Protein AF-A0A1I4BM26-F1 (afdb_monomer_lite)

Foldseek 3Di:
DDDDPVNDFDKDWPVQKWWWKDAPRDIDIFTWIDTPQWIWTDDPNRTWTFAAPQDIPDPRIGIDDMDRADWDQDNGGTGHPDPPDPPPPPDD

Organism: NCBI:txid335020

Structure (mmCIF, N/CA/C/O backbone):
data_AF-A0A1I4BM26-F1
#
_entry.id   AF-A0A1I4BM26-F1
#
loop_
_atom_site.group_PDB
_atom_site.id
_atom_site.type_symbol
_atom_site.label_atom_id
_atom_site.label_alt_id
_atom_site.label_comp_id
_atom_site.label_asym_id
_atom_site.label_entity_id
_atom_site.label_seq_id
_atom_site.pdbx_PDB_ins_code
_atom_site.Cartn_x
_atom_site.Cartn_y
_atom_site.Cartn_z
_atom_site.occupancy
_atom_site.B_iso_or_equiv
_atom_site.auth_seq_id
_atom_site.auth_comp_id
_atom_site.auth_asym_id
_atom_site.auth_atom_id
_atom_site.pdbx_PDB_model_num
ATOM 1 N N . MET A 1 1 ? -11.385 6.180 -29.719 1.00 48.16 1 MET A N 1
ATOM 2 C CA . MET A 1 1 ? -10.712 4.880 -29.504 1.00 48.16 1 MET A CA 1
ATOM 3 C C . MET A 1 1 ? -11.493 4.114 -28.450 1.00 48.16 1 MET A C 1
ATOM 5 O O . MET A 1 1 ? -11.683 4.656 -27.369 1.00 48.16 1 MET A O 1
ATOM 9 N N . ALA A 1 2 ? -12.011 2.929 -28.779 1.00 51.72 2 ALA A N 1
ATOM 10 C CA . ALA A 1 2 ? -12.705 2.073 -27.819 1.00 51.72 2 ALA A CA 1
ATOM 11 C C . ALA A 1 2 ? -11.661 1.355 -26.949 1.00 51.72 2 ALA A C 1
ATOM 13 O O . ALA A 1 2 ? -10.769 0.714 -27.497 1.00 51.72 2 ALA A O 1
ATOM 14 N N . ARG A 1 3 ? -11.740 1.501 -25.621 1.00 52.97 3 ARG A N 1
ATOM 15 C CA . ARG A 1 3 ? -10.966 0.667 -24.690 1.00 52.97 3 ARG A CA 1
ATOM 16 C C . ARG A 1 3 ? -11.704 -0.651 -24.514 1.00 52.97 3 ARG A C 1
ATOM 18 O O . ARG A 1 3 ? -12.914 -0.643 -24.288 1.00 52.97 3 ARG A O 1
ATOM 25 N N . THR A 1 4 ? -10.997 -1.762 -24.649 1.00 60.41 4 THR A N 1
ATOM 26 C CA . THR A 1 4 ? -11.552 -3.090 -24.380 1.00 60.41 4 THR A CA 1
ATOM 27 C C . THR A 1 4 ? -11.608 -3.329 -22.870 1.00 60.41 4 THR A C 1
ATOM 29 O O . THR A 1 4 ? -10.867 -2.707 -22.114 1.00 60.41 4 THR A O 1
ATOM 32 N N . LEU A 1 5 ? -12.483 -4.222 -22.397 1.00 57.16 5 LEU A N 1
ATOM 33 C CA . LEU A 1 5 ? -12.552 -4.584 -20.970 1.00 57.16 5 LEU A CA 1
ATOM 34 C C . LEU A 1 5 ? -11.221 -5.161 -20.447 1.00 57.16 5 LEU A C 1
ATOM 36 O O . LEU A 1 5 ? -10.940 -5.054 -19.260 1.00 57.16 5 LEU A O 1
ATOM 40 N N . ALA A 1 6 ? -10.376 -5.690 -21.340 1.00 58.81 6 ALA A N 1
ATOM 41 C CA . ALA A 1 6 ? -9.013 -6.119 -21.032 1.00 58.81 6 ALA A CA 1
ATOM 42 C C . ALA A 1 6 ? -8.051 -4.950 -20.725 1.00 58.81 6 ALA A C 1
ATOM 44 O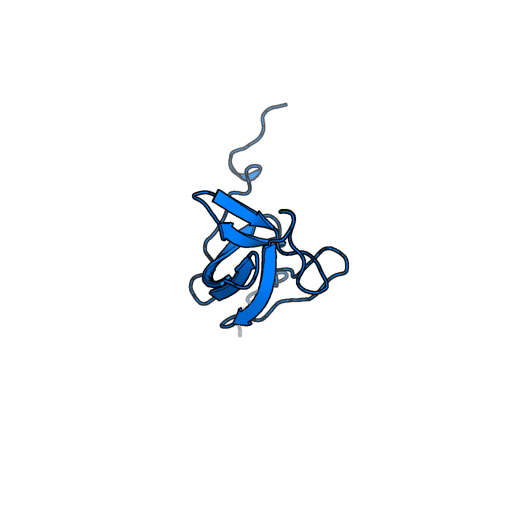 O . ALA A 1 6 ? -7.056 -5.151 -20.037 1.00 58.81 6 ALA A O 1
ATOM 45 N N . ASP A 1 7 ? -8.355 -3.726 -21.175 1.00 58.88 7 ASP A N 1
ATOM 46 C CA . ASP A 1 7 ? -7.559 -2.521 -20.886 1.00 58.88 7 ASP A CA 1
ATOM 47 C C . ASP A 1 7 ? -7.871 -1.914 -19.503 1.00 58.88 7 ASP A C 1
ATOM 49 O O . ASP A 1 7 ? -7.234 -0.940 -19.086 1.00 58.88 7 ASP A O 1
ATOM 53 N N . MET A 1 8 ? -8.879 -2.433 -18.790 1.00 58.34 8 MET A N 1
ATOM 54 C CA . MET A 1 8 ? -9.252 -1.980 -17.450 1.00 58.34 8 MET A CA 1
ATOM 55 C C . MET A 1 8 ? -8.644 -2.887 -16.385 1.00 58.34 8 MET A C 1
ATOM 57 O O . MET A 1 8 ? -9.262 -3.842 -15.928 1.00 58.34 8 MET A O 1
ATOM 61 N N . ASP A 1 9 ? -7.434 -2.543 -15.957 1.00 81.62 9 ASP A N 1
ATOM 62 C CA . ASP A 1 9 ? -6.785 -3.204 -14.830 1.00 81.62 9 ASP A CA 1
ATOM 63 C C . ASP A 1 9 ? -7.455 -2.765 -13.515 1.00 81.62 9 ASP A C 1
ATOM 65 O O . ASP A 1 9 ? -7.317 -1.608 -13.085 1.00 81.62 9 ASP A O 1
ATOM 69 N N . LEU A 1 10 ? -8.268 -3.656 -12.943 1.00 89.19 10 LEU A N 1
ATOM 70 C CA . LEU A 1 10 ? -8.953 -3.475 -11.662 1.00 89.19 10 LEU A CA 1
ATOM 71 C C . LEU A 1 10 ? -8.033 -3.866 -10.502 1.00 89.19 10 LEU A C 1
ATOM 73 O O . LEU A 1 10 ? -6.991 -4.480 -10.690 1.00 89.19 10 LEU A O 1
ATOM 77 N N . PHE A 1 11 ? -8.421 -3.504 -9.282 1.00 93.62 11 PHE A N 1
ATOM 78 C CA . PHE A 1 11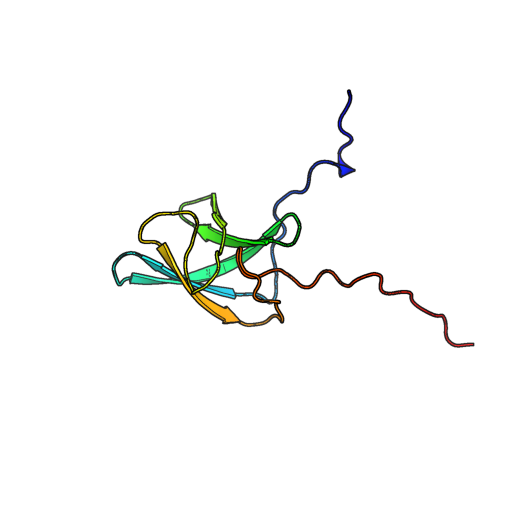 ? -7.719 -3.989 -8.098 1.00 93.62 11 PHE A CA 1
ATOM 79 C C . PHE A 1 11 ? -8.028 -5.469 -7.880 1.00 93.62 11 PHE A C 1
ATOM 81 O O . PHE A 1 11 ? -9.197 -5.856 -7.840 1.00 93.62 11 PHE A O 1
ATOM 88 N N . SER A 1 12 ? -6.984 -6.272 -7.707 1.00 93.88 12 SER A N 1
ATOM 89 C CA . SER A 1 12 ? -7.077 -7.680 -7.339 1.00 93.88 12 SER A CA 1
ATOM 90 C C . SER A 1 12 ? -6.614 -7.860 -5.895 1.00 93.88 12 SER A C 1
ATOM 92 O O . SER A 1 12 ? -5.638 -7.240 -5.470 1.00 93.88 12 SER A O 1
ATOM 94 N N . ILE A 1 13 ? -7.342 -8.651 -5.106 1.00 95.81 13 ILE A N 1
ATOM 95 C CA . ILE A 1 13 ? -6.897 -8.985 -3.752 1.00 95.81 13 ILE A CA 1
ATOM 96 C C . ILE A 1 13 ? -5.740 -9.979 -3.838 1.00 95.81 13 ILE A C 1
ATOM 98 O O . ILE A 1 13 ? -5.783 -10.952 -4.592 1.00 95.81 13 ILE A O 1
ATOM 102 N N . VAL A 1 14 ? -4.696 -9.742 -3.051 1.00 95.25 14 VAL A N 1
ATOM 103 C CA . VAL A 1 14 ? -3.608 -10.698 -2.880 1.00 95.25 14 VAL A CA 1
ATOM 104 C C . VAL A 1 14 ? -3.959 -11.572 -1.681 1.00 95.25 14 VAL A C 1
ATOM 106 O O . VAL A 1 14 ? -3.640 -11.225 -0.551 1.00 95.25 14 VAL A O 1
ATOM 109 N N . GLU A 1 15 ? -4.644 -12.690 -1.924 1.00 91.69 15 GLU A N 1
ATOM 110 C CA . GLU A 1 15 ? -5.269 -13.539 -0.887 1.00 91.69 15 GLU A CA 1
ATOM 111 C C . GLU A 1 15 ? -4.332 -13.899 0.281 1.00 91.69 15 GLU A C 1
ATOM 113 O O . GLU A 1 15 ? -4.685 -13.755 1.452 1.00 91.69 15 GLU A O 1
ATOM 118 N N . ALA A 1 16 ? -3.101 -14.316 -0.032 1.00 91.75 16 ALA A N 1
ATOM 119 C CA . ALA A 1 16 ? -2.091 -14.661 0.971 1.00 91.75 16 ALA A CA 1
ATOM 120 C C . ALA A 1 16 ? -1.370 -13.435 1.565 1.00 91.75 16 ALA A C 1
ATOM 122 O O . ALA A 1 16 ? -0.703 -13.548 2.589 1.00 91.75 16 ALA A O 1
ATOM 123 N N . GLY A 1 17 ? -1.483 -12.273 0.921 1.00 95.38 17 GLY A N 1
ATOM 124 C CA . GLY A 1 17 ? -0.755 -11.059 1.260 1.00 95.38 17 GLY A CA 1
ATOM 125 C C . GLY A 1 17 ? -1.472 -10.212 2.307 1.00 95.38 17 GLY A C 1
ATOM 126 O O . GLY A 1 17 ? -2.657 -9.892 2.182 1.00 95.38 17 GLY A O 1
ATOM 127 N N . LYS A 1 18 ? -0.734 -9.770 3.324 1.00 97.75 18 LYS A N 1
ATOM 128 C CA . LYS A 1 18 ? -1.186 -8.748 4.279 1.00 97.75 18 LYS A CA 1
ATOM 129 C C . LYS A 1 18 ? -0.145 -7.646 4.390 1.00 97.75 18 LYS A C 1
ATOM 131 O O . LYS A 1 18 ? 1.037 -7.861 4.136 1.00 97.75 18 LYS A O 1
ATOM 136 N N . VAL A 1 19 ? -0.594 -6.456 4.772 1.00 98.19 19 VAL A N 1
ATOM 137 C CA . VAL A 1 19 ? 0.283 -5.307 5.002 1.00 98.19 19 VAL A CA 1
ATOM 138 C C . VAL A 1 19 ? -0.085 -4.617 6.303 1.00 98.19 19 VAL A C 1
ATOM 140 O O . VAL A 1 19 ? -1.263 -4.440 6.619 1.00 98.19 19 VAL A O 1
ATOM 143 N N . ILE A 1 20 ? 0.929 -4.221 7.066 1.00 98.38 20 ILE A N 1
ATOM 144 C CA . ILE A 1 20 ? 0.757 -3.358 8.232 1.00 98.38 20 ILE A CA 1
ATOM 145 C C . ILE A 1 20 ? 0.917 -1.916 7.774 1.00 98.38 20 ILE A C 1
ATOM 147 O O . ILE A 1 20 ? 1.964 -1.543 7.242 1.00 98.38 20 ILE A O 1
ATOM 151 N N . ILE A 1 21 ? -0.107 -1.102 8.014 1.00 98.19 21 ILE A N 1
ATOM 152 C CA . ILE A 1 21 ? -0.049 0.346 7.821 1.00 98.19 21 ILE A CA 1
ATOM 153 C C . ILE A 1 21 ? -0.056 1.071 9.163 1.00 98.19 21 ILE A C 1
ATOM 155 O O . ILE A 1 21 ? -0.708 0.631 10.114 1.00 98.19 21 ILE A O 1
ATOM 159 N N . SER A 1 22 ? 0.625 2.211 9.224 1.00 98.19 22 SER A N 1
ATOM 160 C CA . SER A 1 22 ? 0.627 3.106 10.375 1.00 98.19 22 SER A CA 1
ATOM 161 C C . SER A 1 22 ? 0.098 4.492 9.989 1.00 98.19 22 SER A C 1
ATOM 163 O O . SER A 1 22 ? 0.435 5.041 8.942 1.00 98.19 22 SER A O 1
ATOM 165 N N . GLU A 1 23 ? -0.785 5.060 10.813 1.00 97.38 23 GLU A N 1
ATOM 166 C CA . GLU A 1 23 ? -1.329 6.415 10.654 1.00 97.38 23 GLU A CA 1
ATOM 167 C C . GLU A 1 23 ? -1.267 7.110 12.016 1.00 97.38 23 GLU A C 1
ATOM 169 O O . GLU A 1 23 ? -1.983 6.740 12.943 1.00 97.38 23 GLU A O 1
ATOM 174 N N . ARG A 1 24 ? -0.383 8.108 12.157 1.00 94.69 24 ARG A N 1
ATOM 175 C CA . ARG A 1 24 ? -0.226 8.903 13.398 1.00 94.69 24 ARG A CA 1
ATOM 176 C C . ARG A 1 24 ? -0.029 8.050 14.668 1.00 94.69 24 ARG A C 1
ATOM 178 O O . ARG A 1 24 ? -0.588 8.356 15.715 1.00 94.69 24 ARG A O 1
ATOM 185 N N . GLY A 1 25 ? 0.769 6.986 14.570 1.00 95.38 25 GLY A N 1
ATOM 186 C CA . GLY A 1 25 ? 1.071 6.086 15.691 1.00 95.38 25 GLY A CA 1
ATOM 187 C C . GLY A 1 25 ? 0.053 4.963 15.913 1.00 95.38 25 GLY A C 1
ATOM 188 O O . GLY A 1 25 ? 0.252 4.143 16.803 1.00 95.38 25 GLY A O 1
ATOM 189 N N . ILE A 1 26 ? -1.007 4.889 15.103 1.00 96.88 26 ILE A N 1
ATOM 190 C CA . ILE A 1 26 ? -1.965 3.778 15.109 1.00 96.88 26 ILE A CA 1
ATOM 191 C C . ILE A 1 26 ? -1.572 2.784 14.022 1.00 96.88 26 ILE A C 1
ATOM 193 O O . ILE A 1 26 ? -1.489 3.163 12.854 1.00 96.88 26 ILE A O 1
ATOM 197 N N . TYR A 1 27 ? -1.392 1.519 14.395 1.00 97.88 27 TYR A N 1
ATOM 198 C CA . TYR A 1 27 ? -1.017 0.435 13.489 1.00 97.88 27 TYR A CA 1
ATOM 199 C C . TYR A 1 27 ? -2.220 -0.455 13.199 1.00 97.88 27 TYR A C 1
ATOM 201 O O . TYR A 1 27 ? -3.011 -0.758 14.094 1.00 97.88 27 TYR A O 1
ATOM 209 N N . ARG A 1 28 ? -2.372 -0.869 11.941 1.00 97.56 28 ARG A N 1
ATOM 210 C CA . ARG A 1 28 ? -3.435 -1.776 11.500 1.00 97.56 28 ARG A CA 1
ATOM 211 C C . ARG A 1 28 ? -2.887 -2.758 10.482 1.00 97.56 28 ARG A C 1
ATOM 213 O O . ARG A 1 28 ? -2.248 -2.346 9.517 1.00 97.56 28 ARG A O 1
ATOM 220 N N . GLN A 1 29 ? -3.211 -4.030 10.669 1.00 98.19 29 GLN A N 1
ATOM 221 C CA . GLN A 1 29 ? -3.082 -5.031 9.621 1.00 98.19 29 GLN A CA 1
ATOM 222 C C . GLN A 1 29 ? -4.277 -4.908 8.677 1.00 98.19 29 GLN A C 1
ATOM 224 O O . GLN A 1 29 ? -5.426 -4.893 9.123 1.00 98.19 29 GLN A O 1
ATOM 229 N N . VAL A 1 30 ? -4.007 -4.808 7.380 1.00 98.06 30 VAL A N 1
ATOM 230 C CA . VAL A 1 30 ? -5.027 -4.672 6.341 1.00 98.06 30 VAL A CA 1
ATOM 231 C C . VAL A 1 30 ? -4.727 -5.588 5.158 1.00 98.06 30 VAL A C 1
ATOM 233 O O . VAL A 1 30 ? -3.635 -6.146 5.020 1.00 98.06 30 VAL A O 1
ATOM 236 N N . GLU A 1 31 ? -5.737 -5.776 4.317 1.00 98.12 31 GLU A N 1
ATOM 237 C CA . GLU A 1 31 ? -5.616 -6.525 3.072 1.00 98.12 31 GLU A CA 1
ATOM 238 C C . GLU A 1 31 ? -4.698 -5.821 2.072 1.00 98.12 31 GLU A C 1
ATOM 240 O O . GLU A 1 31 ? -4.684 -4.587 1.965 1.00 98.12 31 GLU A O 1
ATOM 245 N N . LEU A 1 32 ? -3.947 -6.643 1.341 1.00 97.81 32 LEU A N 1
ATOM 246 C CA . LEU A 1 32 ? -3.061 -6.225 0.272 1.00 97.81 32 LEU A CA 1
ATOM 247 C C . LEU A 1 32 ? -3.747 -6.432 -1.080 1.00 97.81 32 LEU A C 1
ATOM 249 O O . LEU A 1 32 ? -4.383 -7.456 -1.321 1.00 97.81 32 LEU A O 1
ATOM 253 N N . TYR A 1 33 ? -3.576 -5.462 -1.966 1.00 97.38 33 TYR A N 1
ATOM 254 C CA . TYR A 1 33 ? -4.139 -5.450 -3.305 1.00 97.38 33 TYR A CA 1
ATOM 255 C C . TYR A 1 33 ? -3.053 -5.172 -4.337 1.00 97.38 33 TYR A C 1
ATOM 257 O O . TYR A 1 33 ? -2.066 -4.489 -4.054 1.00 97.38 33 TYR A O 1
ATOM 265 N N . GLU A 1 34 ? -3.257 -5.659 -5.550 1.00 94.75 34 GLU A N 1
ATOM 266 C CA . GLU A 1 34 ? -2.403 -5.405 -6.700 1.00 94.75 34 GLU A CA 1
ATOM 267 C C . GLU A 1 34 ? -3.195 -4.694 -7.797 1.00 94.75 34 GLU A C 1
ATOM 269 O O . GLU A 1 34 ? -4.397 -4.906 -7.974 1.00 94.75 34 GLU A O 1
ATOM 274 N N . ARG A 1 35 ? -2.508 -3.785 -8.493 1.00 93.69 35 ARG A N 1
ATOM 275 C CA . ARG A 1 35 ? -2.980 -3.197 -9.744 1.00 93.69 35 ARG A CA 1
ATOM 276 C C . ARG A 1 35 ? -1.796 -2.733 -10.578 1.00 93.69 35 ARG A C 1
ATOM 278 O O . ARG A 1 35 ? -0.983 -1.918 -10.125 1.00 93.69 35 ARG A O 1
ATOM 285 N N . SER A 1 36 ? -1.714 -3.188 -11.821 1.00 90.62 36 SER A N 1
ATOM 286 C CA . SER A 1 36 ? -0.665 -2.821 -12.783 1.00 90.62 36 SER A CA 1
ATOM 287 C C . SER A 1 36 ? 0.752 -3.055 -12.248 1.00 90.62 36 SER A C 1
ATOM 289 O O . SER A 1 36 ? 1.670 -2.257 -12.451 1.00 90.62 36 SER A O 1
ATOM 291 N N . GLY A 1 37 ? 0.923 -4.149 -11.516 1.00 91.38 37 GLY A N 1
ATOM 292 C CA . GLY A 1 37 ? 2.122 -4.571 -10.801 1.00 91.38 37 GLY A CA 1
ATOM 293 C C . GLY A 1 37 ? 2.393 -3.811 -9.504 1.00 91.38 37 GLY A C 1
ATOM 294 O O . GLY A 1 37 ? 3.258 -4.230 -8.746 1.00 91.38 37 GLY A O 1
ATOM 295 N N . ALA A 1 38 ? 1.718 -2.692 -9.225 1.00 95.38 38 ALA A N 1
ATOM 296 C CA . ALA A 1 38 ? 1.902 -1.947 -7.981 1.00 95.38 38 ALA A CA 1
ATOM 297 C C . ALA A 1 38 ? 1.074 -2.544 -6.843 1.00 95.38 38 ALA A C 1
ATOM 299 O O . ALA A 1 38 ? -0.050 -2.992 -7.060 1.00 95.38 38 ALA A O 1
ATOM 300 N N . LEU A 1 39 ? 1.627 -2.492 -5.631 1.00 97.31 39 LEU A N 1
ATOM 301 C CA . LEU A 1 39 ? 0.938 -2.927 -4.425 1.00 97.31 39 LEU A CA 1
ATOM 302 C C . LEU A 1 39 ? 0.221 -1.775 -3.715 1.00 97.31 39 LEU A C 1
ATOM 304 O O . LEU A 1 39 ? 0.685 -0.630 -3.671 1.00 97.31 39 LEU A O 1
ATOM 308 N N . PHE A 1 40 ? -0.931 -2.108 -3.148 1.00 98.12 40 PHE A N 1
ATOM 309 C CA . PHE A 1 40 ? -1.843 -1.201 -2.472 1.00 98.12 40 PHE A CA 1
ATOM 310 C C . PHE A 1 40 ? -2.357 -1.835 -1.180 1.00 98.12 40 PHE A C 1
ATOM 312 O O . PHE A 1 40 ?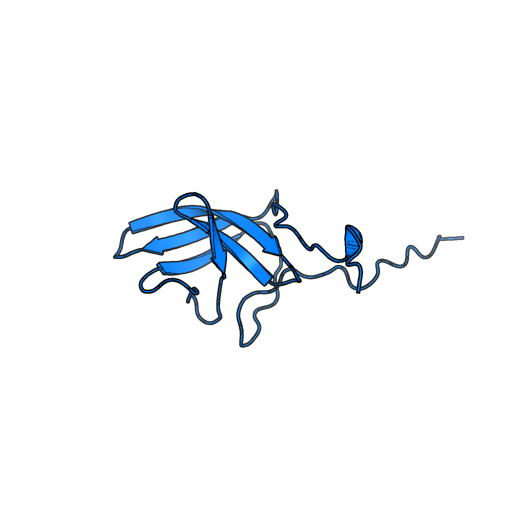 -2.493 -3.048 -1.085 1.00 98.12 40 PHE A O 1
ATOM 319 N N . ALA A 1 41 ? -2.689 -1.007 -0.197 1.00 98.25 41 ALA A N 1
ATOM 320 C CA . ALA A 1 41 ? -3.345 -1.422 1.038 1.00 98.25 41 ALA A CA 1
ATOM 321 C C . ALA A 1 41 ? -4.803 -0.950 1.056 1.00 98.25 41 ALA A C 1
ATOM 323 O O . ALA A 1 41 ? -5.096 0.154 0.583 1.00 98.25 41 ALA A O 1
ATOM 324 N N . ALA A 1 42 ? -5.708 -1.730 1.652 1.00 98.06 42 ALA A N 1
ATOM 325 C CA . ALA A 1 42 ? -7.055 -1.244 1.953 1.00 98.06 42 ALA A CA 1
ATOM 326 C C . ALA A 1 42 ? -7.004 -0.079 2.957 1.00 98.06 42 ALA A C 1
ATOM 328 O O . ALA A 1 42 ? -6.380 -0.174 4.017 1.00 98.06 42 ALA A O 1
ATOM 329 N N . PHE A 1 43 ? -7.678 1.030 2.647 1.00 97.38 43 PHE A N 1
ATOM 330 C CA . PHE A 1 43 ? -7.674 2.225 3.489 1.00 97.38 43 PHE A CA 1
ATOM 331 C C . PHE A 1 43 ? -8.950 3.059 3.327 1.00 97.38 43 PHE A C 1
ATOM 333 O O . PHE A 1 43 ? -9.260 3.517 2.232 1.00 97.38 43 PHE A O 1
ATOM 340 N N . LYS A 1 44 ? -9.674 3.293 4.436 1.00 94.38 44 LYS A N 1
ATOM 341 C CA . LYS A 1 44 ? -10.878 4.157 4.525 1.00 94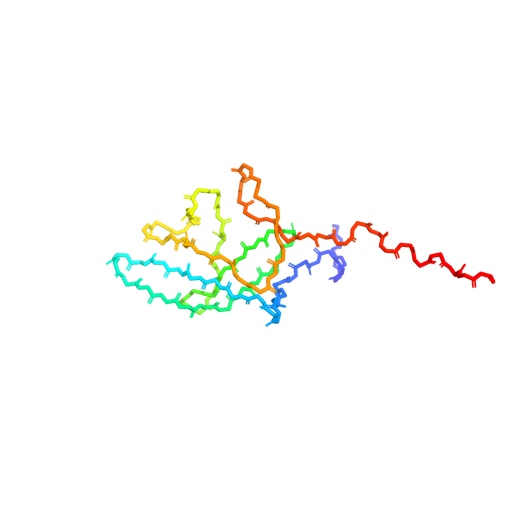.38 44 LYS A CA 1
ATOM 342 C C . LYS A 1 44 ? -11.904 3.935 3.392 1.00 94.38 44 LYS A C 1
ATOM 344 O O . LYS A 1 44 ? -12.445 4.892 2.851 1.00 94.38 44 LYS A O 1
ATOM 349 N N . GLY A 1 45 ? -12.166 2.675 3.037 1.00 94.38 45 GLY A N 1
ATOM 350 C CA . GLY A 1 45 ? -13.124 2.310 1.982 1.00 94.38 45 GLY A CA 1
ATOM 351 C C . GLY A 1 45 ? -12.576 2.373 0.551 1.00 94.38 45 GLY A C 1
ATOM 352 O O . GLY A 1 45 ? -13.336 2.198 -0.394 1.00 94.38 45 GLY A O 1
ATOM 353 N N . GLY A 1 46 ? -11.274 2.610 0.379 1.00 96.38 46 GLY A N 1
ATOM 354 C CA . GLY A 1 46 ? -10.580 2.544 -0.904 1.00 96.38 46 GLY A CA 1
ATOM 355 C C . GLY A 1 46 ? -9.200 1.905 -0.767 1.00 96.38 46 GLY A C 1
ATOM 356 O O . GLY A 1 46 ? -8.977 1.056 0.098 1.00 96.38 46 GLY A O 1
ATOM 357 N N . PHE A 1 47 ? -8.263 2.342 -1.609 1.00 97.50 47 PHE A N 1
ATOM 358 C CA . PHE A 1 47 ? -6.919 1.774 -1.704 1.00 97.50 47 PHE A CA 1
ATOM 359 C C . PHE A 1 47 ? -5.860 2.872 -1.623 1.00 97.50 47 PHE A C 1
ATOM 361 O O . PHE A 1 47 ? -5.979 3.907 -2.283 1.00 97.50 47 PHE A O 1
ATOM 368 N N . VAL A 1 48 ? -4.799 2.640 -0.854 1.00 97.75 48 VAL A N 1
ATOM 369 C CA . VAL A 1 48 ? -3.619 3.510 -0.815 1.00 97.75 48 VAL A CA 1
ATOM 370 C C . VAL A 1 48 ? -2.434 2.795 -1.450 1.00 97.75 48 VAL A C 1
ATOM 372 O O . VAL A 1 48 ? -2.163 1.642 -1.129 1.00 97.75 48 VAL A O 1
ATOM 375 N N . ARG A 1 49 ? -1.722 3.463 -2.364 1.00 97.88 49 ARG A N 1
ATOM 376 C CA . ARG A 1 49 ? -0.545 2.874 -3.009 1.00 97.88 49 ARG A CA 1
ATOM 377 C C . ARG A 1 49 ? 0.625 2.851 -2.037 1.00 97.88 49 ARG A C 1
ATOM 379 O O . ARG A 1 49 ? 0.930 3.874 -1.418 1.00 97.88 49 ARG A O 1
ATOM 386 N N . LEU A 1 50 ? 1.307 1.714 -1.976 1.00 98.25 50 LEU A N 1
ATOM 387 C CA . LEU A 1 50 ? 2.559 1.566 -1.249 1.00 98.25 50 LEU A CA 1
ATOM 388 C C . LEU A 1 50 ? 3.698 2.143 -2.100 1.00 98.25 50 LEU A C 1
ATOM 390 O O . LEU A 1 50 ? 3.828 1.835 -3.286 1.00 98.25 50 LEU A O 1
ATOM 394 N N . LEU A 1 51 ? 4.495 3.025 -1.507 1.00 97.88 51 LEU A N 1
ATOM 395 C CA . LEU A 1 51 ? 5.666 3.657 -2.115 1.00 97.88 51 LEU A CA 1
ATOM 396 C C . LEU A 1 51 ? 6.940 3.152 -1.434 1.00 97.88 51 LEU A C 1
ATOM 398 O O . LEU A 1 51 ? 6.883 2.467 -0.418 1.00 97.88 51 LEU A O 1
ATOM 402 N N . ALA A 1 52 ? 8.102 3.475 -1.994 1.00 96.19 52 ALA A N 1
ATOM 403 C CA . ALA A 1 52 ? 9.372 3.019 -1.441 1.00 96.19 52 ALA A CA 1
ATOM 404 C C . ALA A 1 52 ? 9.594 3.551 -0.015 1.00 96.19 52 ALA A C 1
ATOM 406 O O . ALA A 1 52 ? 9.053 4.601 0.357 1.00 96.19 52 ALA A O 1
ATOM 407 N N . ARG A 1 53 ? 10.448 2.866 0.758 1.00 93.75 53 ARG A N 1
ATOM 408 C CA . ARG A 1 53 ? 10.885 3.310 2.097 1.00 93.75 53 ARG A CA 1
ATOM 409 C C . ARG A 1 53 ? 9.733 3.457 3.100 1.00 93.75 53 ARG A C 1
ATOM 411 O O . ARG A 1 53 ? 9.713 4.406 3.886 1.00 93.75 53 ARG A O 1
ATOM 418 N N . GLY A 1 54 ? 8.747 2.564 3.036 1.00 95.81 54 GLY A N 1
ATOM 419 C CA . GLY A 1 54 ? 7.611 2.570 3.962 1.00 95.81 54 GLY A CA 1
ATOM 420 C C . GLY A 1 54 ? 6.626 3.728 3.764 1.00 95.81 54 GLY A C 1
ATOM 421 O O . GLY A 1 54 ? 5.782 3.975 4.621 1.00 95.81 54 GLY A O 1
ATOM 422 N N . LEU A 1 55 ? 6.718 4.493 2.671 1.00 97.31 55 LEU A N 1
ATOM 423 C CA . LEU A 1 55 ? 5.808 5.612 2.402 1.00 97.31 55 LEU A CA 1
ATOM 424 C C . LEU A 1 55 ? 4.553 5.162 1.653 1.00 97.31 55 LEU A C 1
ATOM 426 O O . LEU A 1 55 ? 4.494 4.079 1.080 1.00 97.31 55 LEU A O 1
ATOM 430 N N . SER A 1 56 ? 3.548 6.029 1.602 1.00 97.69 56 SER A N 1
ATOM 431 C CA . SER A 1 56 ? 2.353 5.812 0.792 1.00 97.69 56 SER A CA 1
ATOM 432 C C . SER A 1 56 ? 1.936 7.094 0.072 1.00 97.69 56 SER A C 1
ATOM 434 O O . SER A 1 56 ? 2.475 8.172 0.333 1.00 97.69 56 SER A O 1
ATOM 436 N N . THR A 1 57 ? 0.970 7.002 -0.841 1.00 97.38 57 THR A N 1
ATOM 437 C CA . THR A 1 57 ? 0.423 8.185 -1.529 1.00 97.38 57 THR A CA 1
ATOM 438 C C . THR A 1 57 ? -0.445 9.075 -0.639 1.00 97.38 57 THR A C 1
ATOM 440 O O . THR A 1 57 ? -0.829 10.159 -1.071 1.00 97.38 57 THR A O 1
ATOM 443 N N . VAL A 1 58 ? -0.778 8.643 0.582 1.00 97.38 58 VAL A N 1
ATOM 444 C CA . VAL A 1 58 ? -1.547 9.444 1.542 1.00 97.38 58 VAL A CA 1
ATOM 445 C C . VAL A 1 58 ? -0.600 10.005 2.609 1.00 97.38 58 VAL A C 1
ATOM 447 O O . VAL A 1 58 ? 0.131 9.242 3.245 1.00 97.38 58 VAL A O 1
ATOM 450 N N . PRO A 1 59 ? -0.616 11.329 2.859 1.00 94.88 59 PRO A N 1
ATOM 451 C CA . PRO A 1 59 ? 0.194 11.930 3.911 1.00 94.88 59 PRO A CA 1
ATOM 452 C C . PRO A 1 59 ? -0.033 11.267 5.271 1.00 94.88 59 PRO A C 1
ATOM 454 O O . PRO A 1 59 ? -1.167 10.984 5.654 1.00 94.88 59 PRO A O 1
ATOM 457 N N . TYR A 1 60 ? 1.052 11.071 6.023 1.00 94.50 60 TYR A N 1
ATOM 458 C CA . TYR A 1 60 ? 1.060 10.464 7.363 1.00 94.50 60 TYR A CA 1
ATOM 459 C C . TYR A 1 60 ? 0.624 8.996 7.441 1.00 94.50 60 TYR A C 1
ATOM 461 O O . TYR A 1 60 ? 0.615 8.452 8.545 1.00 94.50 60 TYR A O 1
ATOM 469 N N . VAL A 1 61 ? 0.305 8.363 6.310 1.00 97.88 61 VAL A N 1
ATOM 470 C CA . VAL A 1 61 ? 0.090 6.919 6.218 1.00 97.88 61 VAL A CA 1
ATOM 471 C C . VAL A 1 61 ? 1.371 6.282 5.699 1.00 97.88 61 VAL A C 1
ATOM 473 O O . VAL A 1 61 ? 1.856 6.625 4.617 1.00 97.88 61 VAL A O 1
ATOM 476 N N . LYS A 1 62 ? 1.921 5.364 6.482 1.00 98.00 62 LYS A N 1
ATOM 477 C CA . LYS A 1 62 ? 3.106 4.573 6.151 1.00 98.00 62 LYS A CA 1
ATOM 478 C C . LYS A 1 62 ? 2.745 3.097 6.111 1.00 98.00 62 LYS A C 1
ATOM 480 O O . LYS A 1 62 ? 1.708 2.705 6.643 1.00 98.00 62 LYS A O 1
ATOM 485 N N . TRP A 1 63 ? 3.588 2.293 5.485 1.00 97.62 63 TRP A N 1
ATOM 486 C CA . TRP A 1 63 ? 3.550 0.843 5.625 1.00 97.62 63 TRP A CA 1
ATOM 487 C C . TRP A 1 63 ? 4.842 0.365 6.272 1.00 97.62 63 TRP A C 1
ATOM 489 O O . TRP A 1 63 ? 5.903 0.944 6.051 1.00 97.62 63 TRP A O 1
ATOM 499 N N . GLU A 1 64 ? 4.722 -0.668 7.094 1.00 97.19 64 GLU A N 1
ATOM 500 C CA . GLU A 1 64 ? 5.820 -1.161 7.930 1.00 97.19 64 GLU A CA 1
ATOM 501 C C . GLU A 1 64 ? 6.331 -2.513 7.435 1.00 97.19 64 GLU A C 1
ATOM 503 O O . GLU A 1 64 ? 7.533 -2.748 7.379 1.00 97.19 64 GLU A O 1
ATOM 508 N N . ALA A 1 65 ? 5.409 -3.398 7.050 1.00 96.94 65 ALA A N 1
ATOM 509 C CA . ALA A 1 65 ? 5.730 -4.743 6.602 1.00 96.94 65 ALA A CA 1
ATOM 510 C C . ALA A 1 65 ? 4.673 -5.253 5.622 1.00 96.94 65 ALA A C 1
ATOM 512 O O . ALA A 1 65 ? 3.482 -4.975 5.789 1.00 96.94 65 ALA A O 1
ATOM 513 N N . ILE A 1 66 ? 5.126 -6.014 4.625 1.00 97.44 66 ILE A N 1
ATOM 514 C CA . ILE A 1 66 ? 4.294 -6.841 3.750 1.00 97.44 66 ILE A CA 1
ATOM 515 C C . ILE A 1 66 ? 4.660 -8.291 4.043 1.00 97.44 66 ILE A C 1
ATOM 517 O O . ILE A 1 66 ? 5.835 -8.652 4.009 1.00 97.44 66 ILE A O 1
ATOM 521 N N . GLU A 1 67 ? 3.657 -9.115 4.315 1.00 96.38 67 GLU A N 1
ATOM 522 C CA . GLU A 1 67 ? 3.838 -10.517 4.679 1.00 96.38 67 GLU A CA 1
ATOM 523 C C . GLU A 1 67 ? 2.975 -11.434 3.813 1.00 96.38 67 GLU A C 1
ATOM 525 O O . GLU A 1 67 ? 1.969 -11.015 3.237 1.00 96.38 67 GLU A O 1
ATOM 530 N N . GLY A 1 68 ? 3.386 -12.702 3.729 1.00 94.38 68 GLY A N 1
ATOM 531 C CA . GLY A 1 68 ? 2.651 -13.764 3.037 1.00 94.38 68 GLY A CA 1
ATOM 532 C C . GLY A 1 68 ? 2.867 -13.832 1.523 1.00 94.38 68 GLY A C 1
ATOM 533 O O . GLY A 1 68 ? 2.382 -14.762 0.882 1.00 94.38 68 GLY A O 1
ATOM 534 N N . ILE A 1 69 ? 3.637 -12.903 0.948 1.00 93.38 69 ILE A N 1
ATOM 535 C CA . ILE A 1 69 ? 4.041 -12.923 -0.462 1.00 93.38 69 ILE A CA 1
ATOM 536 C C . ILE A 1 69 ? 5.488 -12.463 -0.647 1.00 93.38 69 ILE A C 1
ATOM 538 O O . ILE A 1 69 ? 6.018 -11.693 0.152 1.00 93.38 69 ILE A O 1
ATOM 542 N N . ALA A 1 70 ? 6.105 -12.888 -1.748 1.00 93.25 70 ALA A N 1
ATOM 543 C CA . ALA A 1 70 ? 7.301 -12.235 -2.264 1.00 93.25 70 ALA A CA 1
ATOM 544 C C . ALA A 1 70 ? 6.913 -10.948 -3.009 1.00 93.25 70 ALA A C 1
ATOM 546 O O . ALA A 1 70 ? 5.864 -10.893 -3.651 1.00 93.25 70 ALA A O 1
ATOM 547 N N . TYR A 1 71 ? 7.765 -9.927 -2.950 1.00 93.75 71 TYR A N 1
ATOM 548 C CA . TYR A 1 71 ? 7.625 -8.695 -3.724 1.00 93.75 71 TYR A CA 1
ATOM 549 C C . TYR A 1 71 ? 8.999 -8.107 -4.039 1.00 93.75 71 TYR A C 1
ATOM 551 O O . TYR A 1 71 ? 9.972 -8.367 -3.332 1.00 93.75 71 TYR A O 1
ATOM 559 N N . ASN A 1 72 ? 9.067 -7.295 -5.092 1.00 94.44 72 ASN A N 1
ATOM 560 C CA . ASN A 1 72 ? 10.277 -6.563 -5.453 1.00 94.44 72 ASN A CA 1
ATOM 561 C C . ASN A 1 72 ? 10.151 -5.122 -4.968 1.00 94.44 72 ASN A C 1
ATOM 563 O O . ASN A 1 72 ? 9.188 -4.440 -5.317 1.00 94.44 72 ASN A O 1
ATOM 567 N N . GLU A 1 73 ? 11.101 -4.642 -4.168 1.00 91.25 73 GLU A N 1
ATOM 568 C CA . GLU A 1 73 ? 11.121 -3.234 -3.776 1.00 91.25 73 GLU A CA 1
ATOM 569 C C . GLU A 1 73 ? 11.799 -2.394 -4.865 1.00 91.25 73 GLU A C 1
ATOM 571 O O . GLU A 1 73 ? 13.006 -2.478 -5.085 1.00 91.25 73 GLU A O 1
ATOM 576 N N . GLU A 1 74 ? 11.008 -1.581 -5.565 1.00 93.06 74 GLU A N 1
ATOM 577 C CA . GLU A 1 74 ? 11.498 -0.652 -6.581 1.00 9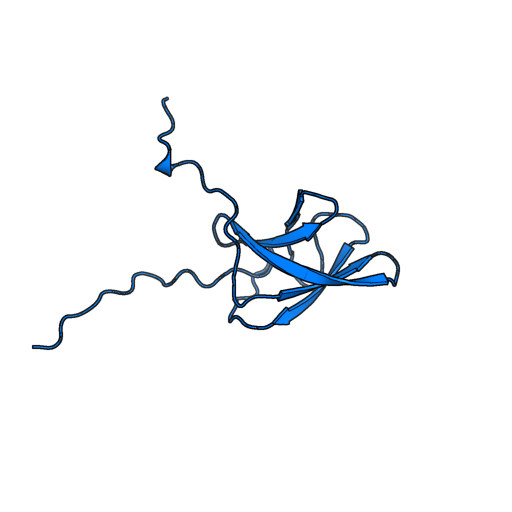3.06 74 GLU A CA 1
ATOM 578 C C . GLU A 1 74 ? 11.504 0.792 -6.065 1.00 93.06 74 GLU A C 1
ATOM 580 O O . GLU A 1 74 ? 10.876 1.130 -5.059 1.00 93.06 74 GLU A O 1
ATOM 585 N N . TYR A 1 75 ? 12.156 1.695 -6.807 1.00 92.00 75 TYR A N 1
ATOM 586 C CA . TYR A 1 75 ? 12.267 3.111 -6.429 1.00 92.00 75 TYR A CA 1
ATOM 587 C C . TYR A 1 75 ? 10.904 3.797 -6.201 1.00 92.00 75 TYR A C 1
ATOM 589 O O . TYR A 1 75 ? 10.819 4.767 -5.448 1.00 92.00 75 TYR A O 1
ATOM 597 N N . ASN A 1 76 ? 9.842 3.315 -6.860 1.00 92.81 76 ASN A N 1
ATOM 598 C CA . ASN A 1 76 ? 8.491 3.875 -6.792 1.00 92.81 76 ASN A CA 1
ATOM 599 C C . ASN A 1 76 ? 7.524 3.060 -5.912 1.00 92.81 76 ASN A C 1
ATOM 601 O O . ASN A 1 76 ? 6.315 3.326 -5.940 1.00 92.81 76 ASN A O 1
ATOM 605 N N . GLY A 1 77 ? 8.043 2.092 -5.156 1.00 95.94 77 GLY A N 1
ATOM 606 C CA . GLY A 1 77 ? 7.284 1.234 -4.255 1.00 95.94 77 GLY A CA 1
ATOM 607 C C . GLY A 1 77 ? 7.393 -0.253 -4.560 1.00 95.94 77 GLY A C 1
ATOM 608 O O . GLY A 1 77 ? 7.943 -0.649 -5.588 1.00 95.94 77 GLY A O 1
ATOM 609 N N . PRO A 1 78 ? 6.869 -1.082 -3.648 1.00 96.44 78 PRO A N 1
ATOM 610 C CA . PRO A 1 78 ? 6.888 -2.520 -3.802 1.00 96.44 78 PRO A CA 1
ATOM 611 C C . PRO A 1 78 ? 5.970 -2.958 -4.949 1.00 96.44 78 PRO A C 1
ATOM 613 O O . PRO A 1 78 ? 4.857 -2.444 -5.138 1.00 96.44 78 PRO A O 1
ATOM 616 N N . LYS A 1 79 ? 6.465 -3.913 -5.729 1.00 94.88 79 LYS A N 1
ATOM 617 C CA . LYS A 1 79 ? 5.791 -4.488 -6.885 1.00 94.88 79 LYS A CA 1
ATOM 618 C C . LYS A 1 79 ? 5.485 -5.951 -6.651 1.00 94.88 79 LYS A C 1
ATOM 620 O O . LYS A 1 79 ? 6.347 -6.707 -6.197 1.00 94.88 79 LYS A O 1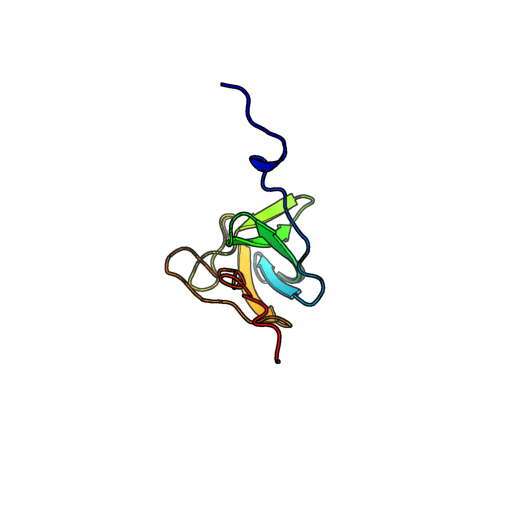
ATOM 625 N N . TYR A 1 80 ? 4.264 -6.344 -6.995 1.00 90.31 80 TYR A N 1
ATOM 626 C CA . TYR A 1 80 ? 3.905 -7.751 -7.017 1.00 90.31 80 TYR A CA 1
ATOM 627 C C . TYR A 1 80 ? 4.705 -8.433 -8.131 1.00 90.31 80 TYR A C 1
ATOM 629 O O . TYR A 1 80 ? 4.756 -7.892 -9.243 1.00 90.31 80 TYR A O 1
ATOM 637 N N . PRO A 1 81 ? 5.350 -9.581 -7.866 1.00 82.25 81 PRO A N 1
ATOM 638 C CA . PRO A 1 81 ? 6.097 -10.285 -8.884 1.00 82.25 81 PRO A CA 1
ATOM 639 C C . PRO A 1 81 ? 5.078 -10.808 -9.889 1.00 82.25 81 PRO A C 1
ATOM 641 O O . PRO A 1 81 ? 4.381 -11.792 -9.645 1.00 82.25 81 PRO A O 1
ATOM 644 N N . LYS A 1 82 ? 4.959 -10.129 -11.032 1.00 66.62 82 LYS A N 1
ATOM 645 C CA . LYS A 1 82 ? 4.298 -10.734 -12.181 1.00 66.62 82 LYS A CA 1
ATOM 646 C C . LYS A 1 82 ? 5.108 -11.980 -12.499 1.00 66.62 82 LYS A C 1
ATOM 648 O O . LYS A 1 82 ? 6.313 -11.876 -12.715 1.00 66.62 82 LYS A O 1
ATOM 653 N N . ALA A 1 83 ? 4.463 -13.146 -12.466 1.00 58.56 83 ALA A N 1
ATOM 654 C CA . ALA A 1 83 ? 5.042 -14.348 -13.036 1.00 58.56 83 ALA A CA 1
ATOM 655 C C . ALA A 1 83 ? 5.318 -14.021 -14.504 1.00 58.56 83 ALA A C 1
ATOM 657 O O . ALA A 1 83 ? 4.396 -13.956 -15.318 1.00 58.56 83 ALA A O 1
ATOM 658 N N . ASP A 1 84 ? 6.568 -13.685 -14.797 1.00 47.25 84 ASP A N 1
ATOM 659 C CA . ASP A 1 84 ? 7.008 -13.282 -16.118 1.00 47.25 84 ASP A CA 1
ATOM 660 C C . ASP A 1 84 ? 6.936 -14.540 -16.984 1.00 47.25 84 ASP A C 1
ATOM 662 O O . ASP A 1 84 ? 7.819 -15.387 -16.936 1.00 47.25 84 ASP A O 1
ATOM 666 N N . GLY A 1 85 ? 5.783 -14.748 -17.627 1.00 44.25 85 GLY A N 1
ATOM 667 C CA . GLY A 1 85 ? 5.479 -15.896 -18.473 1.00 44.25 85 GLY A CA 1
ATOM 668 C C . GLY A 1 85 ? 5.900 -17.245 -17.887 1.00 44.25 85 GLY A C 1
ATOM 669 O O . GLY A 1 85 ? 6.932 -17.789 -18.273 1.00 44.25 85 GLY A O 1
ATOM 670 N N . LEU A 1 86 ? 5.053 -17.861 -17.056 1.00 43.00 86 LEU A N 1
ATOM 671 C CA . LEU A 1 86 ? 5.117 -19.309 -16.827 1.00 43.00 86 LEU A CA 1
ATOM 672 C C . LEU A 1 86 ? 4.844 -20.016 -18.171 1.00 43.00 86 LEU A C 1
ATOM 674 O O . LEU A 1 86 ? 3.715 -20.379 -18.495 1.00 43.00 86 LEU A O 1
ATOM 678 N N . ARG A 1 87 ? 5.881 -20.180 -19.002 1.00 43.34 87 ARG A N 1
ATOM 679 C CA . ARG A 1 87 ? 5.891 -21.180 -20.067 1.00 43.34 87 ARG A CA 1
ATOM 680 C C . ARG A 1 87 ? 5.898 -22.523 -19.360 1.00 43.34 87 ARG A C 1
ATOM 682 O O . ARG A 1 87 ? 6.940 -22.981 -18.900 1.00 43.34 87 ARG A O 1
ATOM 689 N N . LEU A 1 88 ? 4.724 -23.136 -19.271 1.00 45.09 88 LEU A N 1
ATOM 690 C CA . LEU A 1 88 ? 4.616 -24.572 -19.079 1.00 45.09 88 LEU A CA 1
ATOM 691 C C . LEU A 1 88 ? 5.311 -25.223 -20.282 1.00 45.09 88 LEU A C 1
ATOM 693 O O . LEU A 1 88 ? 4.715 -25.373 -21.345 1.00 45.09 88 LEU A O 1
ATOM 697 N N . VAL A 1 89 ? 6.600 -25.537 -20.151 1.00 46.44 89 VAL A N 1
ATOM 698 C CA . VAL A 1 89 ? 7.215 -26.541 -21.013 1.00 46.44 89 VAL A CA 1
ATOM 699 C C . VAL A 1 89 ? 6.635 -27.873 -20.563 1.00 46.44 89 VAL A C 1
ATOM 701 O O . VAL A 1 89 ? 6.884 -28.324 -19.447 1.00 46.44 89 VAL A O 1
ATOM 704 N N . ALA A 1 90 ? 5.765 -28.438 -21.400 1.00 44.12 90 ALA A N 1
ATOM 705 C CA . ALA A 1 90 ? 5.319 -29.809 -21.241 1.00 44.12 90 ALA A CA 1
ATOM 706 C C . ALA A 1 90 ? 6.566 -30.701 -21.169 1.00 44.12 90 ALA A C 1
ATOM 708 O O . ALA A 1 90 ? 7.421 -30.630 -22.052 1.00 44.12 90 ALA A O 1
ATOM 709 N N . ALA A 1 91 ? 6.694 -31.466 -20.087 1.00 47.25 91 ALA A N 1
ATOM 710 C CA . ALA A 1 91 ? 7.667 -32.541 -20.014 1.00 47.25 91 ALA A CA 1
ATOM 711 C C . ALA A 1 91 ? 7.187 -33.665 -20.944 1.00 47.25 91 ALA A C 1
ATOM 713 O O . ALA A 1 91 ? 6.034 -34.090 -20.837 1.00 47.25 91 ALA A O 1
ATOM 714 N N . GLU A 1 92 ? 8.055 -34.053 -21.877 1.00 50.22 92 GLU A N 1
ATOM 715 C CA . GLU A 1 92 ? 7.930 -35.245 -22.724 1.00 50.22 92 GLU A CA 1
ATOM 716 C C . GLU A 1 92 ? 8.167 -36.524 -21.908 1.00 50.22 92 GLU A C 1
ATOM 718 O O . GLU A 1 92 ? 9.036 -36.491 -21.002 1.00 50.22 92 GLU A O 1
#

Sequence (92 aa):
MARTLADMDLFSIVEAGKVIISERGIYRQVELYERSGALFAAFKGGFVRLLARGLSTVPYVKWEAIEGIAYNEEYNGPKYPKADGLRLVAAE

Secondary structure (DSSP, 8-state):
-PPPGGG----EEEEEEEEEEEETTEEEEEEEEEETTEEEEEETTEEEEB-STTBBSSTTEEEEEEESS--EEETTEEE-------------

Radius of gyration: 15.34 Å; chains: 1; bounding box: 25×47×45 Å

pLDDT: mean 86.35, std 18.18, range [43.0, 98.38]